Protein AF-A0A5C7LNR6-F1 (afdb_monomer)

Nearest PDB structures (foldseek):
  3cz8-assembly1_B  TM=4.105E-01  e=3.409E-01  Bacillus subtilis subsp. subtilis str. 168
  3cz8-assembly1_A  TM=4.080E-01  e=3.885E-01  Bacillus subtilis subsp. subtilis str. 168
  6pcm-assembly2_B  TM=4.353E-01  e=6.554E-01  Mycolicibacterium smegmatis MC2 155
  8jbe-assembly1_A  TM=6.810E-01  e=6.454E+00  Drosophila
  9c3c-assembly1_n  TM=2.851E-01  e=2.585E+00  Oryctolagus cuniculus

Foldseek 3Di:
DDPVVLVVLLVVQVWDWDADPPQRKIWTHHPDPVDDIDIFHPDPPPPVRVVVSVVSVVVVPRDD

Sequence (64 aa):
MDLKVIIDTARRQGWAVRKSRRRNHWKFVSPDTSVPPVHTASTPGDRRAVRNILAILRRHGLNI

Radius of gyration: 10.84 Å; Cα contacts (8 Å, |Δi|>4): 77; chains: 1; bounding box: 24×22×25 Å

Structure (mmCIF, N/CA/C/O backbone):
data_AF-A0A5C7LNR6-F1
#
_entry.id   AF-A0A5C7LNR6-F1
#
loop_
_atom_site.group_PDB
_atom_site.id
_atom_site.type_symbol
_atom_site.label_atom_id
_atom_site.label_alt_id
_atom_site.label_comp_id
_atom_site.label_asym_id
_atom_site.label_entity_id
_atom_site.label_seq_id
_atom_site.pdbx_PDB_ins_code
_atom_site.Cartn_x
_atom_site.Cartn_y
_atom_site.Cartn_z
_atom_site.occupancy
_atom_site.B_iso_or_equiv
_atom_site.auth_seq_id
_atom_site.auth_comp_id
_atom_site.auth_asym_id
_atom_site.au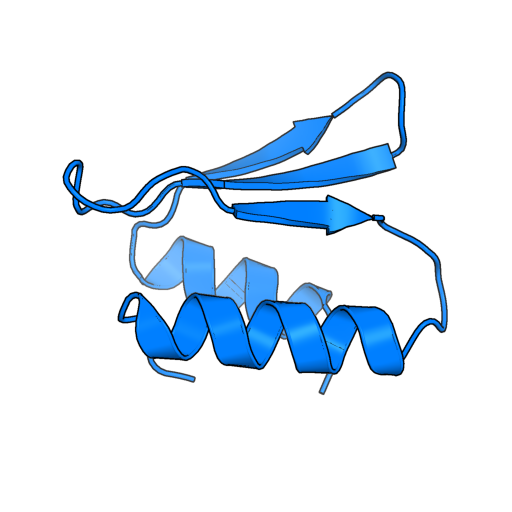th_atom_id
_atom_site.pdbx_PDB_model_num
ATOM 1 N N . MET A 1 1 ? 14.283 -10.192 -1.334 1.00 72.19 1 MET A N 1
ATOM 2 C CA . MET A 1 1 ? 12.896 -9.792 -1.039 1.00 72.19 1 MET A CA 1
ATOM 3 C C . MET A 1 1 ? 12.632 -8.499 -1.769 1.00 72.19 1 MET A C 1
ATOM 5 O O . MET A 1 1 ? 13.411 -7.564 -1.604 1.00 72.19 1 MET A O 1
ATOM 9 N N . ASP A 1 2 ? 11.581 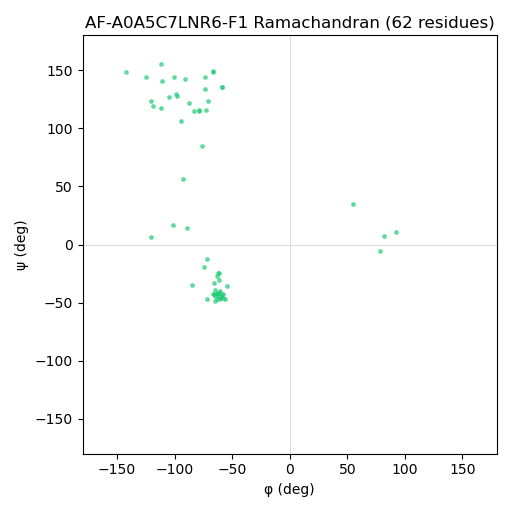-8.476 -2.580 1.00 84.88 2 ASP A N 1
ATOM 10 C CA . ASP A 1 2 ? 11.359 -7.412 -3.557 1.00 84.88 2 ASP A CA 1
ATOM 11 C C . ASP A 1 2 ? 10.157 -6.550 -3.186 1.00 84.88 2 ASP A C 1
ATOM 13 O O . ASP A 1 2 ? 9.226 -7.007 -2.520 1.00 84.88 2 ASP A O 1
ATOM 17 N N . LEU A 1 3 ? 10.145 -5.306 -3.673 1.00 86.50 3 LEU A N 1
ATOM 18 C CA . LEU A 1 3 ? 9.060 -4.354 -3.421 1.00 86.50 3 LEU A CA 1
ATOM 19 C C . LEU A 1 3 ? 7.688 -4.914 -3.821 1.00 86.50 3 LEU A C 1
ATOM 21 O O . LEU A 1 3 ? 6.705 -4.667 -3.132 1.00 86.50 3 LEU A O 1
ATOM 25 N N . LYS A 1 4 ? 7.625 -5.703 -4.901 1.00 88.88 4 LYS A N 1
ATOM 26 C CA . LYS A 1 4 ? 6.396 -6.373 -5.345 1.00 88.88 4 LYS A CA 1
ATOM 27 C C . LYS A 1 4 ? 5.800 -7.260 -4.244 1.00 88.88 4 LYS A C 1
ATOM 29 O O . LYS A 1 4 ? 4.617 -7.136 -3.956 1.00 88.88 4 LYS A O 1
ATOM 34 N N . VAL A 1 5 ? 6.627 -8.078 -3.591 1.00 90.38 5 VAL A N 1
ATOM 35 C CA . VAL A 1 5 ? 6.194 -8.971 -2.502 1.00 90.38 5 VAL A CA 1
ATOM 36 C C . VAL A 1 5 ? 5.658 -8.158 -1.321 1.00 90.38 5 VAL A C 1
ATOM 38 O O . VAL A 1 5 ? 4.610 -8.482 -0.778 1.00 90.38 5 VAL A O 1
ATOM 41 N N . ILE A 1 6 ? 6.324 -7.051 -0.974 1.00 91.12 6 ILE A N 1
ATOM 42 C CA . ILE A 1 6 ? 5.874 -6.142 0.093 1.00 91.12 6 ILE A CA 1
ATOM 43 C C . ILE A 1 6 ? 4.504 -5.537 -0.240 1.00 91.12 6 ILE A C 1
ATOM 45 O O . ILE A 1 6 ? 3.625 -5.506 0.618 1.00 91.12 6 ILE A O 1
ATOM 49 N N . ILE A 1 7 ? 4.306 -5.073 -1.479 1.00 92.38 7 ILE A N 1
ATOM 50 C CA . ILE A 1 7 ? 3.028 -4.508 -1.937 1.00 92.38 7 ILE A CA 1
ATOM 51 C C . ILE A 1 7 ? 1.909 -5.548 -1.844 1.00 92.38 7 ILE A C 1
ATOM 53 O O . ILE A 1 7 ? 0.827 -5.235 -1.345 1.00 92.38 7 ILE A O 1
ATOM 57 N N . ASP A 1 8 ? 2.160 -6.762 -2.330 1.00 93.94 8 ASP A N 1
ATOM 58 C CA . ASP A 1 8 ? 1.153 -7.820 -2.373 1.00 93.94 8 ASP A CA 1
ATOM 59 C C . ASP A 1 8 ? 0.755 -8.265 -0.957 1.00 93.94 8 ASP A C 1
ATOM 61 O O . ASP A 1 8 ? -0.438 -8.370 -0.665 1.00 93.94 8 ASP A O 1
ATOM 65 N N . THR A 1 9 ? 1.716 -8.430 -0.043 1.00 93.62 9 THR A N 1
ATOM 66 C CA . THR A 1 9 ? 1.421 -8.738 1.365 1.00 93.62 9 THR A CA 1
ATOM 67 C C . THR A 1 9 ? 0.681 -7.600 2.060 1.00 93.62 9 THR A C 1
ATOM 69 O O . THR A 1 9 ? -0.306 -7.853 2.747 1.00 93.62 9 THR A O 1
ATOM 72 N N . ALA A 1 10 ? 1.100 -6.347 1.855 1.00 93.69 10 ALA A N 1
ATOM 73 C CA . ALA A 1 10 ? 0.428 -5.194 2.448 1.00 93.69 10 ALA A CA 1
ATOM 74 C C . ALA A 1 10 ? -1.047 -5.140 2.034 1.00 93.69 10 ALA A C 1
ATOM 76 O O . ALA A 1 10 ? -1.927 -5.028 2.886 1.00 93.69 10 ALA A O 1
ATOM 77 N N . ARG A 1 11 ? -1.337 -5.329 0.742 1.00 94.75 11 ARG A N 1
ATOM 78 C CA . ARG A 1 11 ? -2.716 -5.394 0.238 1.00 94.75 11 ARG A CA 1
ATOM 79 C C . ARG A 1 11 ? -3.529 -6.515 0.879 1.00 94.75 11 ARG A C 1
ATOM 81 O O . ARG A 1 11 ? -4.670 -6.279 1.258 1.00 94.75 11 ARG A O 1
ATOM 88 N N . ARG A 1 12 ? -2.951 -7.714 1.029 1.00 94.44 12 ARG A N 1
ATOM 89 C CA . ARG A 1 12 ? -3.620 -8.848 1.700 1.00 94.44 12 ARG A CA 1
ATOM 90 C C . ARG A 1 12 ? -3.957 -8.551 3.160 1.00 94.44 12 ARG A C 1
ATOM 92 O O . ARG A 1 12 ? -4.951 -9.057 3.658 1.00 94.44 12 ARG A O 1
ATOM 99 N N . GLN A 1 13 ? -3.163 -7.716 3.823 1.00 93.94 13 GLN A N 1
ATOM 100 C CA . GLN A 1 13 ? -3.385 -7.288 5.208 1.00 93.94 13 GLN A CA 1
ATOM 101 C C . GLN A 1 13 ? -4.263 -6.037 5.324 1.00 93.94 13 GLN A C 1
ATOM 103 O O . GLN A 1 13 ? -4.299 -5.403 6.373 1.00 93.94 13 GLN A O 1
ATOM 108 N N . GLY A 1 14 ? -4.955 -5.647 4.250 1.00 94.00 14 GLY A N 1
ATOM 109 C CA . GLY A 1 14 ? -5.877 -4.513 4.264 1.00 94.00 14 GLY A CA 1
ATOM 110 C C . GLY A 1 14 ? -5.210 -3.147 4.104 1.00 94.00 14 GLY A C 1
ATOM 111 O O . GLY A 1 14 ? -5.890 -2.127 4.191 1.00 94.00 14 GLY A O 1
ATOM 112 N N . TRP A 1 15 ? -3.905 -3.087 3.822 1.00 94.88 15 TRP A N 1
ATOM 113 C CA . TRP A 1 15 ? -3.251 -1.815 3.528 1.00 94.88 15 TRP A CA 1
ATOM 114 C C . TRP A 1 15 ? -3.633 -1.322 2.135 1.00 94.88 15 TRP A C 1
ATOM 116 O O . TRP A 1 15 ? -3.529 -2.040 1.134 1.00 94.88 15 TRP A O 1
ATOM 126 N N . ALA A 1 16 ? -3.975 -0.040 2.033 1.00 94.75 16 ALA A N 1
ATOM 127 C CA . ALA A 1 16 ?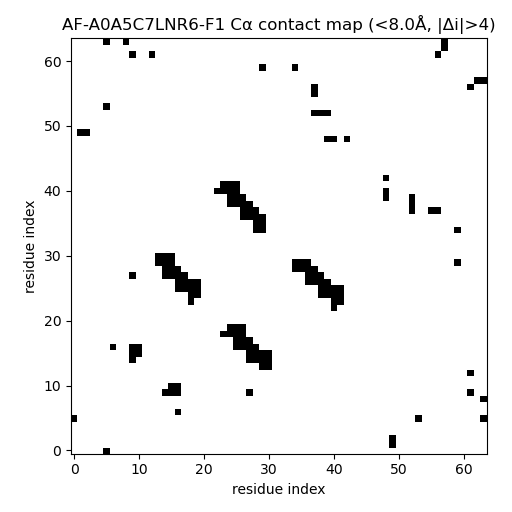 -4.179 0.597 0.744 1.00 94.75 16 ALA A CA 1
ATOM 128 C C . ALA A 1 16 ? -2.833 1.047 0.161 1.00 94.75 16 ALA A C 1
ATOM 130 O O . ALA A 1 16 ? -2.170 1.949 0.676 1.00 94.75 16 ALA A O 1
ATOM 131 N N . VAL A 1 17 ? -2.440 0.437 -0.961 1.00 94.50 17 VAL A N 1
ATOM 132 C CA . VAL A 1 17 ? -1.175 0.737 -1.645 1.00 94.50 17 VAL A CA 1
ATOM 133 C C . VAL A 1 17 ? -1.436 1.422 -2.982 1.00 94.50 17 VAL A C 1
ATOM 135 O O . VAL A 1 17 ? -2.030 0.831 -3.888 1.00 94.50 17 VAL A O 1
ATOM 138 N N . ARG A 1 18 ? -0.971 2.668 -3.127 1.00 92.62 18 ARG A N 1
ATOM 139 C CA . ARG A 1 18 ? -1.171 3.499 -4.325 1.00 92.62 18 ARG A CA 1
ATOM 140 C C . ARG A 1 18 ? 0.152 3.989 -4.894 1.00 92.62 18 ARG A C 1
ATOM 142 O O . ARG A 1 18 ? 1.061 4.347 -4.153 1.00 92.62 18 ARG A O 1
ATOM 149 N N . LYS A 1 19 ? 0.238 4.070 -6.221 1.00 90.31 19 LYS A N 1
ATOM 150 C CA . LYS A 1 19 ? 1.382 4.656 -6.923 1.00 90.31 19 LYS A CA 1
ATOM 151 C C . LYS A 1 19 ? 1.077 6.102 -7.306 1.00 90.31 19 LYS A C 1
ATOM 153 O O . LYS A 1 19 ? 0.060 6.379 -7.937 1.00 90.31 19 LYS A O 1
ATOM 158 N N . SER A 1 20 ? 1.956 7.026 -6.944 1.00 84.88 20 SER A N 1
ATOM 159 C CA . SER A 1 20 ? 1.909 8.410 -7.407 1.00 84.88 20 SER A CA 1
ATOM 160 C C . SER A 1 20 ? 2.287 8.479 -8.886 1.00 84.88 20 SER A C 1
ATOM 162 O O . SER A 1 20 ? 3.379 8.055 -9.270 1.00 84.88 20 SER A O 1
ATOM 164 N N . ARG A 1 21 ? 1.395 9.054 -9.705 1.00 77.75 21 ARG A N 1
ATOM 165 C CA . ARG A 1 21 ? 1.585 9.209 -11.159 1.00 77.75 21 ARG A CA 1
ATOM 166 C C . ARG A 1 21 ? 2.739 10.150 -11.523 1.00 77.75 21 ARG A C 1
ATOM 168 O O . ARG A 1 21 ? 3.398 9.918 -12.522 1.00 77.75 21 ARG A O 1
ATOM 175 N N . ARG A 1 22 ? 2.998 11.193 -10.719 1.00 76.31 22 ARG A N 1
ATOM 176 C CA . ARG A 1 22 ? 3.974 12.251 -11.056 1.00 76.31 22 ARG A CA 1
ATOM 177 C C . ARG A 1 22 ? 5.421 11.933 -10.683 1.00 76.31 22 ARG A C 1
ATOM 179 O O . ARG A 1 22 ? 6.322 12.391 -11.366 1.00 76.31 22 ARG A O 1
ATOM 186 N N . ARG A 1 23 ? 5.656 11.219 -9.578 1.00 71.69 23 ARG A N 1
ATOM 187 C CA . ARG A 1 23 ? 7.017 11.000 -9.037 1.00 71.69 23 ARG A CA 1
ATOM 188 C C . ARG A 1 23 ? 7.421 9.535 -8.942 1.00 71.69 23 ARG A C 1
ATOM 190 O O . ARG A 1 23 ? 8.466 9.236 -8.390 1.00 71.69 23 ARG A O 1
ATOM 197 N N . ASN A 1 24 ? 6.603 8.615 -9.461 1.00 81.75 24 ASN A N 1
ATOM 198 C CA . ASN A 1 24 ? 6.886 7.181 -9.392 1.00 81.75 24 ASN A CA 1
ATOM 199 C C . ASN A 1 24 ? 7.129 6.711 -7.935 1.00 81.75 24 ASN A C 1
ATOM 201 O O . ASN A 1 24 ? 7.972 5.863 -7.682 1.00 81.75 24 ASN A O 1
ATOM 205 N N . HIS A 1 25 ? 6.427 7.289 -6.954 1.00 87.19 25 HIS A N 1
ATOM 206 C CA . HIS A 1 25 ? 6.520 6.894 -5.541 1.00 87.19 25 HIS A CA 1
ATOM 207 C C . HIS A 1 25 ? 5.342 5.996 -5.164 1.00 87.19 25 HIS A C 1
ATOM 209 O O . HIS A 1 25 ? 4.223 6.225 -5.619 1.00 87.19 25 HIS A O 1
ATOM 215 N N . TRP A 1 26 ? 5.563 5.019 -4.297 1.00 91.44 26 TRP A N 1
ATOM 216 C CA . TRP A 1 26 ? 4.509 4.242 -3.659 1.00 91.44 26 TRP A CA 1
ATOM 217 C C . TRP A 1 26 ? 4.097 4.886 -2.338 1.00 91.44 26 TRP A C 1
ATOM 219 O O . TRP A 1 26 ? 4.928 5.428 -1.611 1.00 91.44 26 TRP A O 1
ATOM 229 N N . LYS A 1 27 ? 2.800 4.831 -2.047 1.00 93.19 27 LYS A N 1
ATOM 230 C CA . LYS A 1 27 ? 2.178 5.247 -0.793 1.00 93.19 27 LYS A CA 1
ATOM 231 C C . LYS A 1 27 ? 1.474 4.036 -0.196 1.00 93.19 27 LYS A C 1
ATOM 233 O O . LYS A 1 27 ? 0.614 3.456 -0.857 1.00 93.19 27 LYS A O 1
ATOM 238 N N . PHE A 1 28 ? 1.828 3.701 1.033 1.00 94.19 28 PHE A N 1
ATOM 239 C CA . PHE A 1 28 ? 1.205 2.674 1.853 1.00 94.19 28 PHE A CA 1
ATOM 240 C C . PHE A 1 28 ? 0.360 3.369 2.915 1.00 94.19 28 PHE A C 1
ATOM 242 O O . PHE A 1 28 ? 0.846 4.261 3.607 1.00 94.19 28 PHE A O 1
ATOM 249 N N . VAL A 1 29 ? -0.907 2.993 3.016 1.00 94.38 29 VAL A N 1
ATOM 250 C CA . VAL A 1 29 ? -1.828 3.494 4.037 1.00 94.38 29 VAL A CA 1
ATOM 251 C C . VAL A 1 29 ? -2.277 2.296 4.852 1.00 94.38 29 VAL A C 1
ATOM 253 O O . VAL A 1 29 ? -2.824 1.348 4.285 1.00 94.38 29 VAL A O 1
ATOM 256 N N . SER A 1 30 ? -1.984 2.334 6.148 1.00 92.62 30 SER A N 1
ATOM 257 C CA . SER A 1 30 ? -2.403 1.300 7.089 1.00 92.62 30 SER A CA 1
ATOM 258 C C . SER A 1 30 ? -3.929 1.302 7.231 1.00 92.62 30 SER A C 1
ATOM 260 O O . SER A 1 30 ? -4.535 2.372 7.114 1.00 92.62 30 SER A O 1
ATOM 262 N N . PRO A 1 31 ? -4.565 0.144 7.481 1.00 91.19 31 PRO A N 1
ATOM 263 C CA . PRO A 1 31 ? -5.948 0.119 7.957 1.00 91.19 31 PRO A CA 1
ATOM 264 C C . PRO A 1 31 ? -6.102 0.803 9.325 1.00 91.19 31 PRO A C 1
ATOM 266 O O . PRO A 1 31 ? -7.179 1.301 9.639 1.00 91.19 31 PRO A O 1
ATOM 269 N N . ASP A 1 32 ? -5.031 0.862 10.120 1.00 89.44 32 ASP A N 1
ATOM 270 C CA . ASP A 1 32 ? -4.984 1.642 11.352 1.00 89.44 32 ASP A CA 1
ATOM 271 C C . ASP A 1 32 ? -4.753 3.127 11.034 1.00 89.44 32 ASP A C 1
ATOM 273 O O . ASP A 1 32 ? -3.695 3.525 10.539 1.00 89.44 32 ASP A O 1
ATOM 277 N N . THR A 1 33 ? -5.749 3.958 11.339 1.00 84.88 33 THR A N 1
ATOM 278 C CA . THR A 1 33 ? -5.734 5.400 11.070 1.00 84.88 33 THR A CA 1
ATOM 279 C C . THR A 1 33 ? -4.778 6.185 11.969 1.00 84.88 33 THR A C 1
ATOM 281 O O . THR A 1 33 ? -4.511 7.350 11.679 1.00 84.88 33 THR A O 1
ATOM 284 N N . SER A 1 34 ? -4.257 5.580 13.042 1.00 88.38 34 SER A N 1
ATOM 285 C CA . SER A 1 34 ? -3.221 6.190 13.887 1.00 88.38 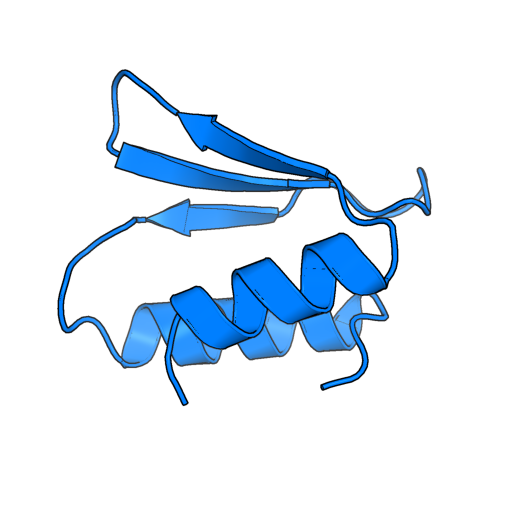34 SER A CA 1
ATOM 286 C C . SER A 1 34 ? -1.841 6.187 13.219 1.00 88.38 34 SER A C 1
ATOM 288 O O . SER A 1 34 ? -0.964 6.979 13.575 1.00 88.38 34 SER A O 1
ATOM 290 N N . VAL A 1 35 ? -1.650 5.331 12.211 1.00 89.62 35 VAL A N 1
ATOM 291 C CA . VAL A 1 35 ? -0.396 5.211 11.473 1.00 89.62 35 VAL A CA 1
ATOM 292 C C . VAL A 1 35 ? -0.376 6.204 10.305 1.00 89.62 35 VAL A C 1
ATOM 294 O O . VAL A 1 35 ? -1.219 6.128 9.403 1.00 89.62 35 VAL A O 1
ATOM 297 N N . PRO A 1 36 ? 0.616 7.111 10.239 1.00 90.00 36 PRO A N 1
ATOM 298 C CA . PRO A 1 36 ? 0.744 8.017 9.111 1.00 90.00 36 PRO A CA 1
ATOM 299 C C . PRO A 1 36 ? 1.084 7.245 7.823 1.00 90.00 36 PRO A C 1
ATOM 301 O O . PRO A 1 36 ? 1.790 6.234 7.862 1.00 90.00 36 PRO A O 1
ATOM 304 N N . PRO A 1 37 ? 0.644 7.725 6.647 1.00 91.44 37 PRO A N 1
ATOM 305 C CA . PRO A 1 37 ? 0.982 7.081 5.389 1.00 91.44 37 PRO A CA 1
ATOM 306 C C . PRO A 1 37 ? 2.489 7.005 5.149 1.00 91.44 37 PRO A C 1
ATOM 308 O O . PRO A 1 37 ? 3.205 7.999 5.274 1.00 91.44 37 PRO A O 1
ATOM 311 N N . VAL A 1 38 ? 2.958 5.843 4.703 1.00 91.69 38 VAL A N 1
ATOM 312 C CA . VAL A 1 38 ? 4.376 5.612 4.434 1.00 91.69 38 VAL A CA 1
ATOM 313 C C . VAL A 1 38 ? 4.653 5.752 2.942 1.00 91.69 38 VAL A C 1
ATOM 315 O O . VAL A 1 38 ? 3.981 5.148 2.104 1.00 91.69 38 VAL A O 1
ATOM 318 N N . HIS A 1 39 ? 5.655 6.553 2.592 1.00 90.38 39 HIS A N 1
ATOM 319 C CA . HIS A 1 39 ? 6.028 6.837 1.210 1.00 90.38 39 HIS A CA 1
ATOM 320 C C . HIS A 1 39 ? 7.384 6.215 0.864 1.00 90.38 39 HIS A C 1
ATOM 322 O O . HIS A 1 39 ? 8.312 6.256 1.666 1.00 90.38 39 HIS A O 1
ATOM 328 N N . THR A 1 40 ? 7.523 5.676 -0.347 1.00 88.88 40 THR A N 1
ATOM 329 C CA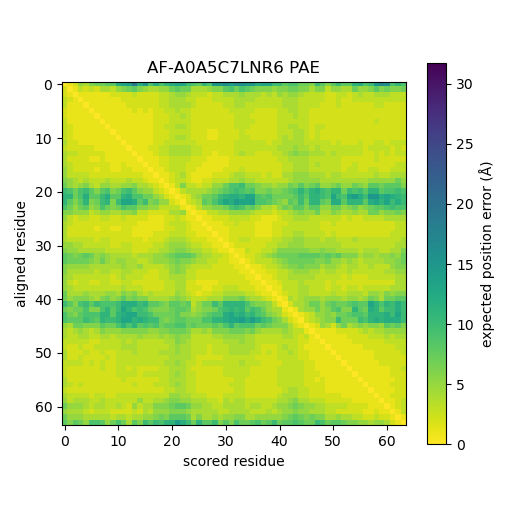 . THR A 1 40 ? 8.811 5.189 -0.867 1.00 88.88 40 THR A CA 1
ATOM 330 C C . THR A 1 40 ? 8.963 5.481 -2.354 1.00 88.88 40 THR A C 1
ATOM 332 O O . THR A 1 40 ? 7.978 5.497 -3.093 1.00 88.88 40 THR A O 1
ATOM 335 N N . ALA A 1 41 ? 10.188 5.714 -2.814 1.00 82.75 41 ALA A N 1
ATOM 336 C CA . ALA A 1 41 ? 10.478 5.845 -4.235 1.00 82.75 41 ALA A CA 1
ATOM 337 C C . ALA A 1 41 ? 10.430 4.473 -4.928 1.00 82.75 41 ALA A C 1
ATOM 339 O O . ALA A 1 41 ? 10.828 3.458 -4.363 1.00 82.75 41 ALA A O 1
ATOM 340 N N . SER A 1 42 ? 9.953 4.429 -6.173 1.00 72.38 42 SER A N 1
ATOM 341 C CA . SER A 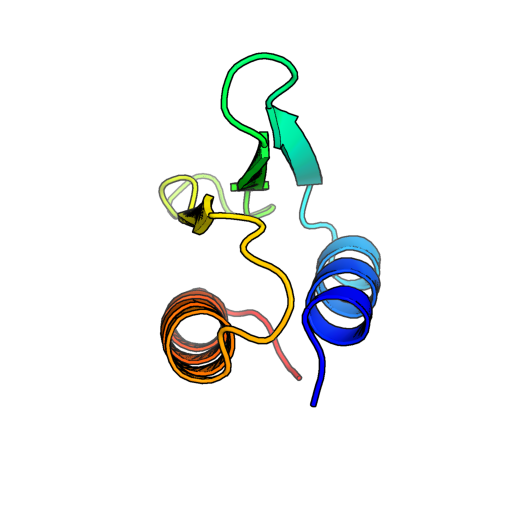1 42 ? 10.006 3.227 -7.012 1.00 72.38 42 SER A CA 1
ATOM 342 C C . SER A 1 42 ? 11.268 3.244 -7.874 1.00 72.38 42 SER A C 1
ATOM 344 O O . SER A 1 42 ? 11.169 3.187 -9.099 1.00 72.38 42 SER A O 1
ATOM 346 N N . THR A 1 43 ? 12.443 3.348 -7.252 1.00 74.75 43 THR A N 1
ATOM 347 C CA . THR A 1 43 ? 13.723 3.228 -7.962 1.00 74.75 43 THR A CA 1
ATOM 348 C C . THR A 1 43 ? 14.012 1.745 -8.212 1.00 74.75 43 THR A C 1
ATOM 350 O O . THR A 1 43 ? 14.165 0.989 -7.246 1.00 74.75 43 THR A O 1
ATOM 353 N N . PRO A 1 44 ? 14.059 1.281 -9.474 1.00 67.62 44 PRO A N 1
ATOM 354 C CA . PRO A 1 44 ? 14.404 -0.105 -9.772 1.00 67.62 44 PRO A CA 1
ATOM 355 C C . PRO A 1 44 ? 15.801 -0.439 -9.235 1.00 67.62 44 PRO A C 1
ATOM 357 O O . PRO A 1 44 ? 16.728 0.349 -9.386 1.00 67.62 44 PRO A O 1
ATOM 360 N N . GLY A 1 45 ? 15.957 -1.596 -8.591 1.00 72.00 45 GLY A N 1
ATOM 361 C CA . GLY A 1 45 ? 17.255 -2.060 -8.086 1.00 72.00 45 GLY A CA 1
ATOM 362 C C . GLY A 1 45 ? 17.736 -1.424 -6.774 1.00 72.00 45 GLY A C 1
ATOM 363 O O . GLY A 1 45 ? 18.725 -1.899 -6.214 1.00 72.00 45 GLY A O 1
ATOM 364 N N . ASP A 1 46 ? 17.034 -0.427 -6.220 1.00 81.38 46 ASP A N 1
ATOM 365 C CA . ASP A 1 46 ? 17.406 0.182 -4.937 1.00 81.38 46 ASP A CA 1
ATOM 366 C C . ASP A 1 46 ? 17.027 -0.721 -3.750 1.00 81.38 46 ASP A C 1
ATOM 368 O O . ASP A 1 46 ? 15.980 -0.602 -3.105 1.00 81.38 46 ASP A O 1
ATOM 372 N N . ARG A 1 47 ? 17.925 -1.661 -3.443 1.00 85.81 47 ARG A N 1
ATOM 373 C CA . ARG A 1 47 ? 17.779 -2.595 -2.318 1.00 85.81 47 ARG A CA 1
ATOM 374 C C . ARG A 1 47 ? 17.752 -1.881 -0.964 1.00 85.81 47 ARG A C 1
ATOM 376 O O . ARG A 1 47 ? 17.164 -2.410 -0.020 1.00 85.81 47 ARG A O 1
ATOM 383 N N . ARG A 1 48 ? 18.374 -0.702 -0.843 1.00 86.56 48 ARG A N 1
ATOM 384 C CA . ARG A 1 48 ? 18.403 0.072 0.407 1.00 86.56 48 ARG A CA 1
ATOM 385 C C . ARG A 1 48 ? 17.028 0.668 0.683 1.00 86.56 48 ARG A C 1
ATOM 387 O O . ARG A 1 48 ? 16.517 0.499 1.789 1.00 86.56 48 ARG A O 1
ATOM 394 N N . ALA A 1 49 ? 16.399 1.280 -0.319 1.00 86.12 49 ALA A N 1
ATOM 395 C CA . ALA A 1 49 ? 15.041 1.807 -0.202 1.00 8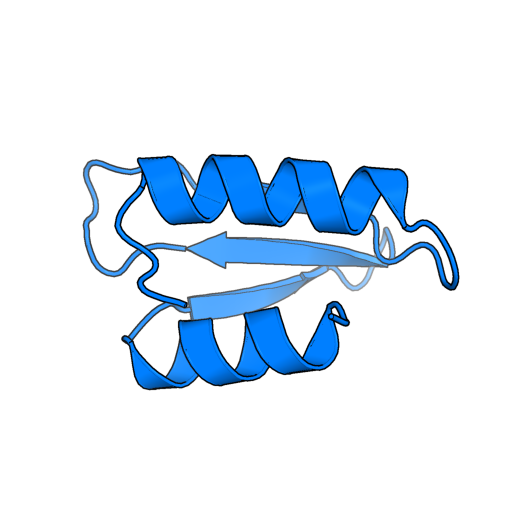6.12 49 ALA A CA 1
ATOM 396 C C . ALA A 1 49 ? 14.034 0.710 0.181 1.00 86.12 49 ALA A C 1
ATOM 398 O O . ALA A 1 49 ? 13.213 0.920 1.074 1.00 86.12 49 ALA A O 1
ATOM 399 N N . VAL A 1 50 ? 14.144 -0.481 -0.424 1.00 88.44 50 VAL A N 1
ATOM 400 C CA . VAL A 1 50 ? 13.284 -1.638 -0.110 1.00 88.44 50 VAL A CA 1
ATOM 401 C C . VAL A 1 50 ? 13.458 -2.114 1.338 1.00 88.44 50 VAL A C 1
ATOM 403 O O . VAL A 1 50 ? 12.472 -2.385 2.021 1.00 88.44 50 VAL A O 1
ATOM 406 N N . ARG A 1 51 ? 14.692 -2.189 1.846 1.00 90.25 51 ARG A N 1
ATOM 407 C CA . ARG A 1 51 ? 14.943 -2.576 3.247 1.00 90.25 51 ARG A CA 1
ATOM 408 C C . ARG A 1 51 ? 14.422 -1.534 4.234 1.00 90.25 51 ARG A C 1
ATOM 410 O O . ARG A 1 51 ? 13.800 -1.898 5.228 1.00 90.25 51 ARG A O 1
ATOM 417 N 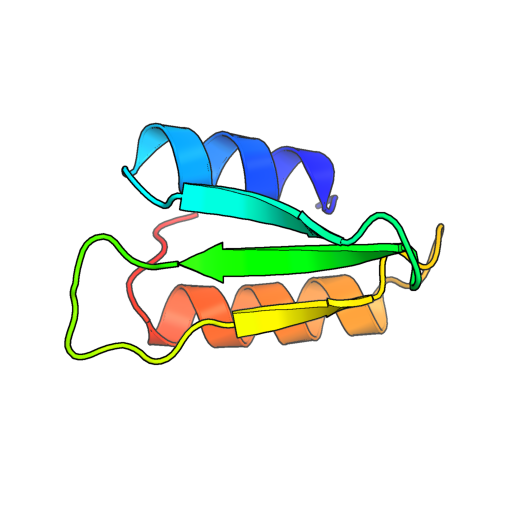N . ASN A 1 52 ? 14.634 -0.253 3.940 1.00 90.81 52 ASN A N 1
ATOM 418 C CA . ASN A 1 52 ? 14.169 0.839 4.792 1.00 90.81 52 ASN A CA 1
ATOM 419 C C . ASN A 1 52 ? 12.641 0.864 4.880 1.00 90.81 52 ASN A C 1
ATOM 421 O O . ASN A 1 52 ? 12.095 0.927 5.980 1.00 90.81 52 ASN A O 1
ATOM 425 N N . ILE A 1 53 ? 11.947 0.760 3.740 1.00 91.12 53 ILE A N 1
ATOM 426 C CA . ILE A 1 53 ? 10.481 0.766 3.742 1.00 91.12 53 ILE A CA 1
ATOM 427 C C . ILE A 1 53 ? 9.922 -0.462 4.459 1.00 91.12 53 ILE A C 1
ATOM 429 O O . ILE A 1 53 ? 8.984 -0.331 5.236 1.00 91.12 53 ILE A O 1
ATOM 433 N N . LEU A 1 54 ? 10.534 -1.636 4.273 1.00 91.38 54 LEU A N 1
ATOM 434 C CA . LEU A 1 54 ? 10.140 -2.854 4.973 1.00 91.38 54 LEU A CA 1
ATOM 435 C C . LEU A 1 54 ? 10.248 -2.698 6.495 1.00 91.38 54 LEU A C 1
ATOM 437 O O . LEU A 1 54 ? 9.332 -3.078 7.217 1.00 91.38 54 LEU A O 1
ATOM 441 N N . ALA A 1 55 ? 11.349 -2.120 6.982 1.00 92.56 55 ALA A N 1
ATOM 442 C CA . ALA A 1 55 ? 11.546 -1.880 8.408 1.00 92.56 55 ALA A CA 1
ATOM 443 C C . ALA A 1 55 ? 10.492 -0.918 8.980 1.00 92.56 55 ALA A C 1
ATOM 445 O O . ALA A 1 55 ? 9.965 -1.167 10.062 1.00 92.56 55 ALA A O 1
ATOM 446 N N . ILE A 1 56 ? 10.152 0.148 8.248 1.00 91.75 56 ILE A N 1
ATOM 447 C CA . ILE A 1 56 ? 9.106 1.095 8.654 1.00 91.75 56 ILE A CA 1
ATOM 448 C C . ILE A 1 56 ? 7.737 0.406 8.676 1.00 91.75 56 ILE A C 1
ATOM 450 O O . ILE A 1 56 ? 7.031 0.485 9.673 1.00 91.75 56 ILE A O 1
ATOM 454 N N . LEU A 1 57 ? 7.377 -0.325 7.619 1.00 91.75 57 LEU A N 1
ATOM 455 C CA . LEU A 1 57 ? 6.092 -1.023 7.540 1.00 91.75 57 LEU A CA 1
ATOM 456 C C . LEU A 1 57 ? 5.936 -2.064 8.657 1.00 91.75 57 LEU A C 1
ATOM 458 O O . LEU A 1 57 ? 4.874 -2.135 9.267 1.00 91.75 57 LEU A O 1
ATOM 462 N N . ARG A 1 58 ? 6.998 -2.811 8.987 1.00 92.88 58 ARG A N 1
ATOM 463 C CA . ARG A 1 5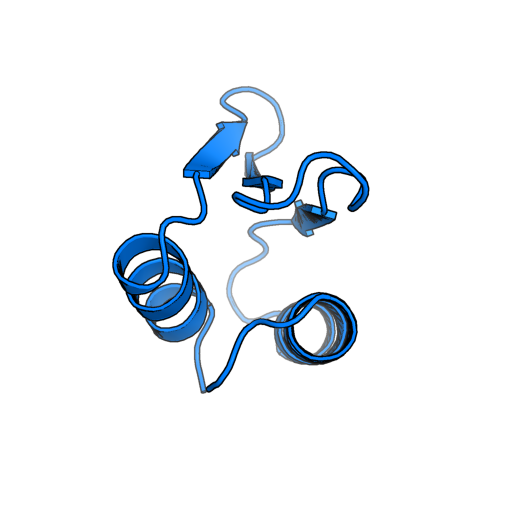8 ? 6.997 -3.756 10.118 1.00 92.88 58 ARG A CA 1
ATOM 464 C C . ARG A 1 58 ? 6.757 -3.067 11.459 1.00 92.88 58 ARG A C 1
ATOM 466 O O . ARG A 1 58 ? 5.968 -3.558 12.256 1.00 92.88 58 ARG A O 1
ATOM 473 N N . ARG A 1 59 ? 7.376 -1.903 11.695 1.00 91.81 59 ARG A N 1
ATOM 474 C CA . ARG A 1 59 ? 7.122 -1.091 12.904 1.00 91.81 59 ARG A CA 1
ATOM 475 C C . ARG A 1 59 ? 5.673 -0.621 13.006 1.00 91.81 59 ARG A C 1
ATOM 477 O O . ARG A 1 59 ? 5.204 -0.355 14.103 1.00 91.81 59 ARG A O 1
ATOM 484 N N . HIS A 1 60 ? 4.983 -0.534 11.876 1.00 91.25 60 HIS A N 1
ATOM 485 C CA . HIS A 1 60 ? 3.587 -0.129 11.794 1.00 91.25 60 HIS A CA 1
ATOM 486 C C . HIS A 1 60 ? 2.617 -1.308 11.621 1.00 91.25 60 HIS A C 1
ATOM 488 O O . HIS A 1 60 ? 1.471 -1.098 11.235 1.00 91.25 60 HIS A O 1
ATOM 494 N N . GLY A 1 61 ? 3.060 -2.539 11.901 1.00 88.00 61 GLY A N 1
ATOM 495 C CA . GLY A 1 61 ? 2.183 -3.709 11.966 1.00 88.00 61 GLY A CA 1
ATOM 496 C C . GLY A 1 61 ? 2.038 -4.503 10.667 1.00 88.00 61 GLY A C 1
ATOM 497 O O . GLY A 1 61 ? 1.184 -5.383 10.597 1.00 88.00 61 GLY A O 1
ATOM 498 N N . LEU A 1 62 ? 2.853 -4.239 9.638 1.00 89.12 62 LEU A N 1
ATOM 499 C CA . LEU A 1 62 ? 2.928 -5.138 8.485 1.00 89.12 62 LEU A CA 1
ATOM 500 C C . LEU A 1 62 ? 3.667 -6.429 8.870 1.00 89.12 62 LEU A C 1
ATOM 502 O O . LEU A 1 62 ? 4.876 -6.407 9.115 1.00 89.12 62 LEU A O 1
ATOM 506 N N . ASN A 1 63 ? 2.965 -7.560 8.834 1.00 86.19 63 ASN A N 1
ATOM 507 C CA . ASN A 1 63 ? 3.518 -8.868 9.190 1.00 86.19 63 ASN A CA 1
ATOM 508 C C . ASN A 1 63 ? 4.019 -9.615 7.945 1.00 86.19 63 ASN A C 1
ATOM 510 O O . ASN A 1 63 ? 3.222 -10.079 7.135 1.00 86.19 63 ASN A O 1
ATOM 514 N N . ILE A 1 64 ? 5.334 -9.723 7.746 1.00 82.19 64 ILE A N 1
ATOM 515 C CA . ILE A 1 64 ? 5.918 -10.281 6.513 1.00 82.19 64 ILE A CA 1
ATOM 516 C C . ILE A 1 64 ? 7.279 -10.930 6.721 1.00 82.19 64 ILE A C 1
ATOM 518 O O . ILE A 1 64 ? 8.089 -10.371 7.506 1.00 82.19 64 ILE A O 1
#

Solvent-accessible surface area (backbone atoms only — not comparable to full-atom values): 3921 Å² total; per-residue (Å²): 142,53,65,66,60,55,52,53,53,39,45,75,72,57,24,51,74,46,73,43,88,89,73,49,23,41,36,40,32,56,73,52,81,88,49,78,69,46,75,44,76,65,58,85,88,48,62,66,62,49,51,53,52,51,55,53,41,43,77,72,69,50,87,128

Mean predicted aligned error: 3.82 Å

Secondary structure (DSSP, 8-state):
--HHHHHHHHHHTT-EEEE-TTT-EEEEE-SSTTSPPEEEE--TT-HHHHHHHHHHHHHTT---

pLDDT: mean 88.0, std 6.63, range [67.62, 94.88]